Protein AF-A0A961V4S1-F1 (afdb_monomer_lite)

Foldseek 3Di:
DPDPDPPPVPDDDFDADPVPRDGPVVDDPPDDPPPPPPPPVPPPVPPVQDLVDPVSVPDFDQQDQRSVPPRHGNCVPVVVVD

Structure (mmCIF, N/CA/C/O backbone):
data_AF-A0A961V4S1-F1
#
_entry.id   AF-A0A961V4S1-F1
#
loop_
_atom_site.group_PDB
_atom_site.id
_atom_site.type_symbol
_atom_site.label_atom_id
_atom_site.label_alt_id
_atom_site.label_comp_id
_atom_site.label_asym_id
_atom_site.label_entity_id
_atom_site.label_seq_id
_atom_site.pdbx_PDB_ins_code
_atom_site.Cartn_x
_atom_site.Cartn_y
_atom_site.Cartn_z
_atom_site.occupancy
_atom_site.B_iso_or_equiv
_atom_site.auth_seq_id
_atom_site.auth_comp_id
_atom_site.auth_asym_id
_atom_site.auth_atom_id
_atom_site.pdbx_PDB_model_num
ATOM 1 N N . PRO A 1 1 ? 31.341 20.386 -33.003 1.00 52.72 1 PRO A N 1
ATOM 2 C CA . PRO A 1 1 ? 30.347 19.558 -33.725 1.00 52.72 1 PRO A CA 1
ATOM 3 C C . PRO A 1 1 ? 30.654 18.104 -33.379 1.00 52.72 1 PRO A C 1
ATOM 5 O O . PRO A 1 1 ? 31.788 17.691 -33.588 1.00 52.72 1 PRO A O 1
ATOM 8 N N . LEU A 1 2 ? 29.724 17.410 -32.724 1.00 56.00 2 LEU A N 1
ATOM 9 C CA . LEU A 1 2 ? 29.868 15.986 -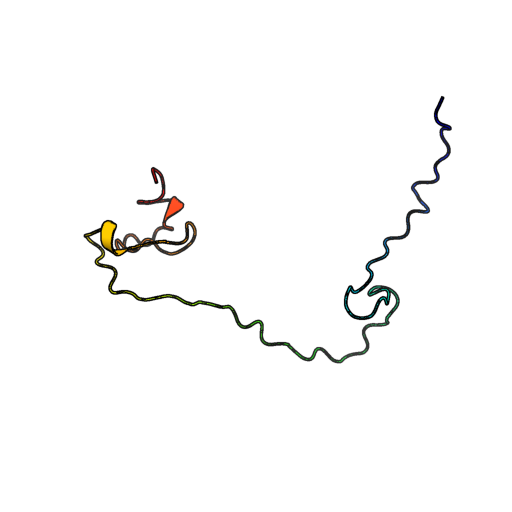32.411 1.00 56.00 2 LEU A CA 1
ATOM 10 C C . LEU A 1 2 ? 29.787 15.209 -33.738 1.00 56.00 2 LEU A C 1
ATOM 12 O O . LEU A 1 2 ? 28.956 15.567 -34.577 1.00 56.00 2 LEU A O 1
ATOM 16 N N . ALA A 1 3 ? 30.693 14.261 -33.973 1.00 64.19 3 ALA A N 1
ATOM 17 C CA . ALA A 1 3 ? 30.745 13.513 -35.229 1.00 64.19 3 ALA A CA 1
ATOM 18 C C . ALA A 1 3 ? 29.501 12.603 -35.374 1.00 64.19 3 ALA A C 1
ATOM 20 O O . ALA A 1 3 ? 29.027 12.084 -34.366 1.00 64.19 3 ALA A O 1
ATOM 21 N N . PRO A 1 4 ? 28.932 12.441 -36.583 1.00 60.31 4 PRO A N 1
ATOM 22 C CA . PRO A 1 4 ? 27.725 11.644 -36.834 1.00 60.31 4 PRO A CA 1
ATOM 23 C C . PRO A 1 4 ? 27.976 10.128 -36.988 1.00 60.31 4 PRO A C 1
ATOM 25 O O . PRO A 1 4 ? 27.190 9.452 -37.646 1.00 60.31 4 PRO A O 1
ATOM 28 N N . ASP A 1 5 ? 29.043 9.596 -36.392 1.00 63.03 5 ASP A N 1
ATOM 29 C CA . ASP A 1 5 ? 29.533 8.230 -36.627 1.00 63.03 5 ASP A CA 1
ATOM 30 C C . ASP A 1 5 ? 29.952 7.501 -35.335 1.00 63.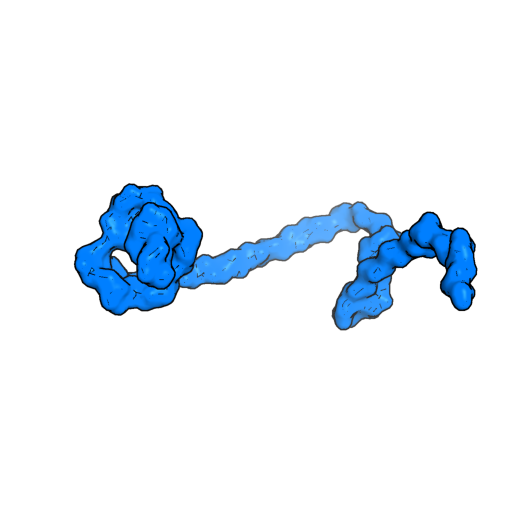03 5 ASP A C 1
ATOM 32 O O . ASP A 1 5 ? 30.773 6.587 -35.354 1.00 63.03 5 ASP A O 1
ATOM 36 N N . ASP A 1 6 ? 29.340 7.846 -34.197 1.00 62.22 6 ASP A N 1
ATOM 37 C CA . ASP A 1 6 ? 29.256 6.888 -33.092 1.00 62.22 6 ASP A CA 1
ATOM 38 C C . ASP A 1 6 ? 28.393 5.706 -33.579 1.00 62.22 6 ASP A C 1
ATOM 40 O O . ASP A 1 6 ? 27.170 5.806 -33.680 1.00 62.22 6 ASP A O 1
ATOM 44 N N . ASP A 1 7 ? 29.047 4.608 -33.966 1.00 63.47 7 ASP A N 1
ATOM 45 C CA . ASP A 1 7 ? 28.451 3.322 -34.342 1.00 63.47 7 ASP A CA 1
ATOM 46 C C . ASP A 1 7 ? 27.726 2.730 -33.116 1.00 63.47 7 ASP A C 1
ATOM 48 O O . ASP A 1 7 ? 28.225 1.857 -32.408 1.00 63.47 7 ASP A O 1
ATOM 52 N N . PHE A 1 8 ? 26.533 3.250 -32.817 1.00 58.19 8 PHE A N 1
ATOM 53 C CA . PHE A 1 8 ? 25.686 2.774 -31.717 1.00 58.19 8 PHE A CA 1
ATOM 54 C C . PHE A 1 8 ? 25.252 1.307 -31.901 1.00 58.19 8 PHE A C 1
ATOM 56 O O . PHE A 1 8 ? 24.803 0.682 -30.944 1.00 58.19 8 PHE A O 1
ATOM 63 N N . ASP A 1 9 ? 25.415 0.750 -33.105 1.00 64.75 9 ASP A N 1
ATOM 64 C CA . ASP A 1 9 ? 25.240 -0.672 -33.421 1.00 64.75 9 ASP A CA 1
ATOM 65 C C . ASP A 1 9 ? 26.339 -1.570 -32.812 1.00 64.75 9 ASP A C 1
ATOM 67 O O . ASP A 1 9 ? 26.130 -2.771 -32.667 1.00 64.75 9 ASP A O 1
ATOM 71 N N . ALA A 1 10 ? 27.486 -1.012 -32.405 1.00 68.19 10 ALA A N 1
ATOM 72 C CA . ALA A 1 10 ? 28.573 -1.740 -31.743 1.00 68.19 10 ALA A CA 1
ATOM 73 C C . ALA A 1 10 ? 28.509 -1.675 -30.201 1.00 68.19 10 ALA A C 1
ATOM 75 O O . ALA A 1 10 ? 29.493 -1.971 -29.520 1.00 68.19 10 ALA A O 1
ATOM 76 N N . LEU A 1 11 ? 27.372 -1.260 -29.632 1.00 76.25 11 LEU A N 1
ATOM 77 C CA . LEU A 1 11 ? 27.159 -1.275 -28.186 1.00 76.25 11 LEU A CA 1
ATOM 78 C C . LEU A 1 11 ? 26.889 -2.706 -27.706 1.00 76.25 11 LEU A C 1
ATOM 80 O O . LEU A 1 11 ? 25.826 -3.269 -27.951 1.00 76.25 11 LEU A O 1
ATOM 84 N N . GLU A 1 12 ? 27.855 -3.278 -26.993 1.00 73.81 12 GLU A N 1
ATOM 85 C CA . GLU A 1 12 ? 27.753 -4.607 -26.391 1.00 73.81 12 GLU A CA 1
ATOM 86 C C . GLU A 1 12 ? 27.231 -4.491 -24.945 1.00 73.81 12 GLU A C 1
ATOM 88 O O . GLU A 1 12 ? 27.771 -3.732 -24.136 1.00 73.81 12 GLU A O 1
ATOM 93 N N . GLU A 1 13 ? 26.146 -5.199 -24.610 1.00 77.50 13 GLU A N 1
ATOM 94 C CA . GLU A 1 13 ? 25.564 -5.182 -23.259 1.00 77.50 13 GLU A CA 1
ATOM 95 C C . GLU A 1 13 ? 26.378 -6.092 -22.328 1.00 77.50 13 GLU A C 1
ATOM 97 O O . GLU A 1 13 ? 26.343 -7.314 -22.432 1.00 77.50 13 GLU A O 1
ATOM 102 N N . THR A 1 14 ? 27.134 -5.491 -21.406 1.00 82.38 14 THR A N 1
ATOM 103 C CA . THR A 1 14 ? 27.955 -6.215 -20.426 1.00 82.38 14 THR A CA 1
ATOM 104 C C . THR A 1 14 ? 27.255 -6.258 -19.066 1.00 82.38 14 THR A C 1
ATOM 106 O O . THR A 1 14 ? 27.173 -5.243 -18.371 1.00 82.38 14 THR A O 1
ATOM 109 N N . HIS A 1 15 ? 26.759 -7.428 -18.659 1.00 86.69 15 HIS A N 1
ATOM 110 C CA . HIS A 1 15 ? 26.219 -7.660 -17.313 1.00 86.69 15 HIS A CA 1
ATOM 111 C C . HIS A 1 15 ? 27.271 -8.354 -16.446 1.00 86.69 15 HIS A C 1
ATOM 113 O O . HIS A 1 15 ? 27.447 -9.565 -16.533 1.00 86.69 15 HIS A O 1
ATOM 119 N N . VAL A 1 16 ? 28.000 -7.561 -15.656 1.00 87.69 16 VAL A N 1
ATOM 120 C CA . VAL A 1 16 ? 29.056 -8.045 -14.752 1.00 87.69 16 VAL A CA 1
ATOM 121 C C . VAL A 1 16 ? 28.458 -8.398 -13.389 1.00 87.69 16 VAL A C 1
ATOM 123 O O . VAL A 1 16 ? 27.874 -7.524 -12.738 1.00 87.69 16 VAL A O 1
ATOM 126 N N . ASP A 1 17 ? 28.659 -9.627 -12.912 1.00 82.38 17 ASP A N 1
ATOM 127 C CA . ASP A 1 17 ? 28.254 -10.023 -11.556 1.00 82.38 17 ASP A CA 1
ATOM 128 C C . ASP A 1 17 ? 29.129 -9.301 -10.495 1.00 82.38 17 ASP A C 1
ATOM 130 O O . ASP A 1 17 ? 30.363 -9.360 -10.553 1.00 82.38 17 ASP A O 1
ATOM 134 N N . PRO A 1 18 ? 28.540 -8.613 -9.493 1.00 81.06 18 PRO A N 1
ATOM 135 C CA . PRO A 1 18 ? 29.284 -7.855 -8.482 1.00 81.06 18 PRO A CA 1
ATOM 136 C C . PRO A 1 18 ? 30.077 -8.710 -7.477 1.00 81.06 18 PRO A C 1
ATOM 138 O O . PRO A 1 18 ? 30.877 -8.161 -6.715 1.00 81.06 18 PRO A O 1
ATOM 141 N N . LEU A 1 19 ? 29.836 -10.017 -7.413 1.00 84.19 19 LEU A N 1
ATOM 142 C CA . LEU A 1 19 ? 30.517 -10.949 -6.521 1.00 84.19 19 LEU A CA 1
ATOM 143 C C . LEU A 1 19 ? 31.728 -11.607 -7.190 1.00 84.19 19 LEU A C 1
ATOM 145 O O . LEU A 1 19 ? 32.714 -11.879 -6.501 1.00 84.19 19 LEU A O 1
ATOM 149 N N . THR A 1 20 ? 31.669 -11.851 -8.499 1.00 83.31 20 THR A N 1
ATOM 150 C CA . THR A 1 20 ? 32.681 -12.644 -9.214 1.00 83.31 20 THR A CA 1
ATOM 151 C C . THR A 1 20 ? 33.395 -11.889 -10.333 1.00 83.31 20 THR A C 1
ATOM 153 O O . THR A 1 20 ? 34.529 -12.231 -10.669 1.00 83.31 20 THR A O 1
ATOM 156 N N . GLY A 1 21 ? 32.802 -10.810 -10.852 1.00 83.69 21 GLY A N 1
ATOM 157 C CA . GLY A 1 21 ? 33.391 -9.981 -11.903 1.00 83.69 21 GLY A CA 1
ATOM 158 C C . GLY A 1 21 ? 33.332 -10.597 -13.303 1.00 83.69 21 GLY A C 1
ATOM 159 O O . GLY A 1 21 ? 33.992 -10.082 -14.204 1.00 83.69 21 GLY A O 1
ATOM 160 N N . GLU A 1 22 ? 32.576 -11.680 -13.487 1.00 82.94 22 GLU A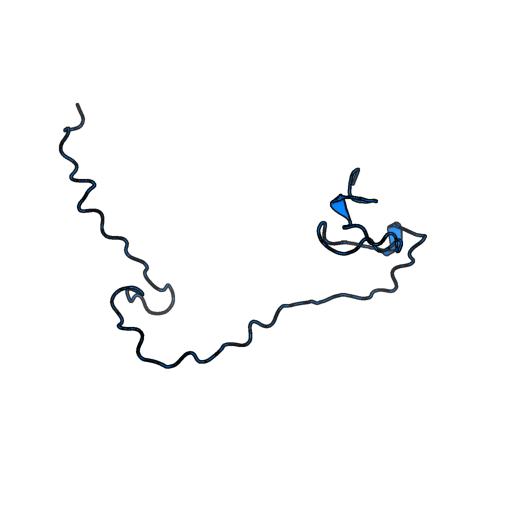 N 1
ATOM 161 C CA . GLU A 1 22 ? 32.373 -12.336 -14.781 1.00 82.94 22 GLU A CA 1
ATOM 162 C C . GLU A 1 22 ? 31.111 -11.829 -15.497 1.00 82.94 22 GLU A C 1
ATOM 164 O O . GLU A 1 22 ? 30.204 -11.277 -14.870 1.00 82.94 22 GLU A O 1
ATOM 169 N N . ASN A 1 23 ? 31.082 -11.972 -16.827 1.00 79.62 23 ASN A N 1
ATOM 170 C CA . ASN A 1 23 ? 29.982 -11.510 -17.673 1.00 79.62 23 ASN A CA 1
ATOM 171 C C . ASN A 1 23 ? 28.900 -12.593 -17.780 1.00 79.62 23 ASN A C 1
ATOM 173 O O . ASN A 1 23 ? 29.117 -13.616 -18.425 1.00 79.62 23 ASN A O 1
ATOM 177 N N . GLU A 1 24 ? 27.710 -12.334 -17.237 1.00 73.75 24 GLU A N 1
ATOM 178 C CA . GLU A 1 24 ? 26.609 -13.309 -17.134 1.00 73.75 24 GLU A CA 1
ATOM 179 C C . GLU A 1 24 ? 26.043 -13.786 -18.492 1.00 73.75 24 GLU A C 1
ATOM 181 O O . GLU A 1 24 ? 25.316 -14.776 -18.545 1.00 73.75 24 GLU A O 1
ATOM 186 N N . MET A 1 25 ? 26.344 -13.094 -19.600 1.00 71.94 25 MET A N 1
ATOM 187 C CA . MET A 1 25 ? 25.898 -13.477 -20.952 1.00 71.94 25 MET A CA 1
ATOM 188 C C . MET A 1 25 ? 26.865 -14.394 -21.711 1.00 71.94 25 MET A C 1
ATOM 190 O O . MET A 1 25 ? 26.470 -14.942 -22.740 1.00 71.94 25 MET A O 1
ATOM 194 N N . ASP A 1 26 ? 28.106 -14.555 -21.240 1.00 68.25 26 ASP A N 1
ATOM 195 C CA . ASP A 1 26 ? 29.126 -15.374 -21.918 1.00 68.25 26 ASP A CA 1
ATOM 196 C C . ASP A 1 26 ? 29.047 -16.861 -21.514 1.00 68.25 26 ASP A C 1
ATOM 198 O O . ASP A 1 26 ? 29.542 -17.731 -22.231 1.00 68.25 26 ASP A O 1
ATOM 202 N N . GLU A 1 27 ? 28.367 -17.188 -20.406 1.00 63.03 27 GLU A N 1
ATOM 203 C CA . GLU A 1 27 ? 28.171 -18.581 -19.998 1.00 63.03 27 GLU A CA 1
ATOM 204 C C . GLU A 1 27 ? 27.029 -19.265 -20.781 1.00 63.03 27 GLU A C 1
ATOM 206 O O . GLU A 1 27 ? 25.874 -18.817 -20.746 1.00 63.03 27 GLU A O 1
ATOM 211 N N . PRO A 1 28 ? 27.288 -20.409 -21.449 1.00 52.72 28 PRO A N 1
ATOM 212 C CA . PRO A 1 28 ? 26.216 -21.283 -21.892 1.00 52.72 28 PRO A CA 1
ATOM 213 C C . PRO A 1 28 ? 25.509 -21.810 -20.644 1.00 52.72 28 PRO A C 1
ATOM 215 O O . PRO A 1 28 ? 26.130 -22.399 -19.774 1.00 52.72 28 PRO A O 1
ATOM 218 N N . GLN A 1 29 ? 24.198 -21.605 -20.552 1.00 57.81 29 GLN A N 1
ATOM 219 C CA . GLN A 1 29 ? 23.384 -22.075 -19.433 1.00 57.81 29 GLN A CA 1
ATOM 220 C C . GLN A 1 29 ? 23.316 -23.614 -19.416 1.00 57.81 29 GLN A C 1
ATOM 222 O O . GLN A 1 29 ? 22.297 -24.208 -19.784 1.00 57.81 29 GLN A O 1
ATOM 227 N N . ASP A 1 30 ? 24.382 -24.297 -18.997 1.00 47.06 30 ASP A N 1
ATOM 228 C CA . ASP A 1 30 ? 24.340 -25.715 -18.682 1.00 47.06 30 ASP A CA 1
ATOM 229 C C . ASP A 1 30 ? 23.630 -25.935 -17.337 1.00 47.06 30 ASP A C 1
ATOM 231 O O . ASP A 1 30 ? 24.185 -26.070 -16.258 1.00 47.06 30 ASP A O 1
ATOM 235 N N . GLY A 1 31 ? 22.302 -25.995 -17.418 1.00 54.16 31 GLY A N 1
ATOM 236 C CA . GLY A 1 31 ? 21.584 -27.148 -16.878 1.00 54.16 31 GLY A CA 1
ATOM 237 C C . GLY A 1 31 ? 21.603 -27.419 -15.369 1.00 54.16 31 GLY A C 1
ATOM 238 O O . GLY A 1 31 ? 21.294 -28.547 -14.989 1.00 54.16 31 GLY A O 1
ATOM 239 N N . ALA A 1 32 ? 21.858 -26.449 -14.493 1.00 46.88 32 ALA A N 1
ATOM 240 C CA . ALA A 1 32 ? 21.647 -26.639 -13.055 1.00 46.88 32 ALA A CA 1
ATOM 241 C C . ALA A 1 32 ? 20.984 -25.424 -12.402 1.00 46.88 32 ALA A C 1
ATOM 243 O O . ALA A 1 32 ? 21.580 -24.696 -11.612 1.00 46.88 32 ALA A O 1
ATOM 244 N N . ALA A 1 33 ? 19.687 -25.255 -12.675 1.00 48.81 33 ALA A N 1
ATOM 245 C CA . ALA A 1 33 ? 18.803 -24.458 -11.837 1.00 48.81 33 ALA A CA 1
ATOM 246 C C . ALA A 1 33 ? 18.733 -25.081 -10.430 1.00 48.81 33 ALA A C 1
ATOM 248 O O . ALA A 1 33 ? 17.803 -25.817 -10.090 1.00 48.81 33 ALA A O 1
ATOM 249 N N . LEU A 1 34 ? 19.717 -24.775 -9.585 1.00 52.38 34 LEU A N 1
ATOM 250 C CA . LEU A 1 34 ? 19.548 -24.837 -8.144 1.00 52.38 34 LEU A CA 1
ATOM 251 C C . LEU A 1 34 ? 18.529 -23.756 -7.804 1.00 52.38 34 LEU A C 1
ATOM 253 O O . LEU A 1 34 ? 18.863 -22.588 -7.618 1.00 52.38 34 LEU A O 1
ATOM 257 N N . ALA A 1 35 ? 17.259 -24.159 -7.809 1.00 54.12 35 ALA A N 1
ATOM 258 C CA . ALA A 1 35 ? 16.134 -23.356 -7.381 1.00 54.12 35 ALA A CA 1
ATOM 259 C C . ALA A 1 35 ? 16.405 -22.858 -5.959 1.00 54.12 35 ALA A C 1
ATOM 261 O O . ALA A 1 35 ? 16.123 -23.536 -4.972 1.00 54.12 35 ALA A O 1
ATOM 262 N N . GLN A 1 36 ? 16.978 -21.663 -5.855 1.00 62.31 36 GLN A N 1
ATOM 263 C CA . GLN A 1 36 ? 17.028 -20.925 -4.611 1.00 62.31 36 GLN A CA 1
ATOM 264 C C . GLN A 1 36 ? 15.567 -20.670 -4.237 1.00 62.31 36 GLN A C 1
ATOM 266 O O . GLN A 1 36 ? 14.860 -20.000 -4.999 1.00 62.31 36 GLN A O 1
ATOM 271 N N . PRO A 1 37 ? 15.053 -21.204 -3.114 1.00 51.84 37 PRO A N 1
ATOM 272 C CA . PRO A 1 37 ? 13.732 -20.817 -2.678 1.00 51.84 37 PRO A CA 1
ATOM 273 C C . PRO A 1 37 ? 13.850 -19.344 -2.312 1.00 51.84 37 PRO A C 1
ATOM 275 O O . PRO A 1 37 ? 14.426 -19.004 -1.276 1.00 51.84 37 PRO A O 1
ATOM 278 N N . MET A 1 38 ? 13.337 -18.465 -3.176 1.00 56.78 38 MET A N 1
ATOM 279 C CA . MET A 1 38 ? 13.089 -17.078 -2.822 1.00 56.78 38 MET A CA 1
ATOM 280 C C . MET A 1 38 ? 12.253 -17.116 -1.548 1.00 56.78 38 MET A C 1
ATOM 282 O O . MET A 1 38 ? 11.050 -17.385 -1.574 1.00 56.78 38 MET A O 1
ATOM 286 N N . ARG A 1 39 ? 12.909 -16.913 -0.403 1.00 62.03 39 ARG A N 1
ATOM 287 C CA . ARG A 1 39 ? 12.245 -16.741 0.879 1.00 62.03 39 ARG A CA 1
ATOM 288 C C . ARG A 1 39 ? 11.548 -15.400 0.799 1.00 62.03 39 ARG A C 1
ATOM 290 O O . ARG A 1 39 ? 12.082 -14.377 1.214 1.00 62.03 39 ARG A O 1
ATOM 297 N N . GLY A 1 40 ? 10.346 -15.427 0.227 1.00 55.59 40 GLY A N 1
ATOM 298 C CA . GLY A 1 40 ? 9.382 -14.358 0.338 1.00 55.59 40 GLY A CA 1
ATOM 299 C C . GLY A 1 40 ? 9.256 -14.059 1.818 1.00 55.59 40 GLY A C 1
ATOM 300 O O . GLY A 1 40 ? 8.728 -14.862 2.587 1.00 55.59 40 GLY A O 1
ATOM 301 N N . ASN A 1 41 ? 9.819 -12.928 2.227 1.00 60.72 41 ASN A N 1
ATOM 302 C CA . ASN A 1 41 ? 9.797 -12.447 3.593 1.00 60.72 41 ASN A CA 1
ATOM 303 C C . ASN A 1 41 ? 8.385 -11.903 3.868 1.00 60.72 41 ASN A C 1
ATOM 305 O O . ASN A 1 41 ? 8.187 -10.722 4.138 1.00 60.72 41 ASN A O 1
ATOM 309 N N . GLY A 1 42 ? 7.387 -12.782 3.745 1.00 56.47 42 GLY A N 1
ATOM 310 C CA . GLY A 1 42 ? 5.996 -12.580 4.103 1.00 56.47 42 GLY A CA 1
ATOM 311 C C . GLY A 1 42 ? 5.883 -12.595 5.614 1.00 56.47 42 GLY A C 1
ATOM 312 O 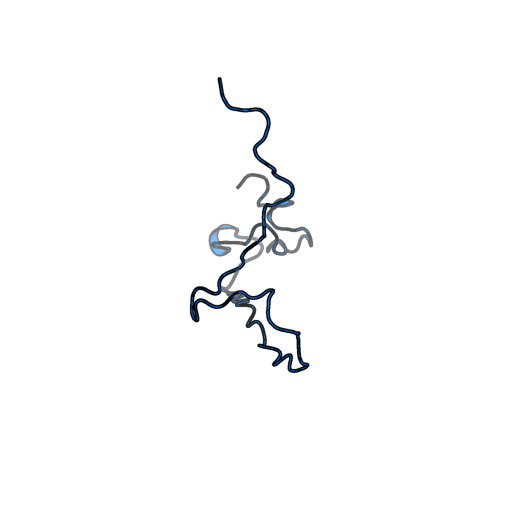O . GLY A 1 42 ? 5.267 -13.479 6.197 1.00 56.47 42 GLY A O 1
ATOM 313 N N . ARG A 1 43 ? 6.511 -11.614 6.265 1.00 57.47 43 ARG A N 1
ATOM 314 C CA . ARG A 1 43 ? 6.164 -11.248 7.632 1.00 57.47 43 ARG A CA 1
ATOM 315 C C . ARG A 1 43 ? 4.803 -10.565 7.558 1.00 57.47 43 ARG A C 1
ATOM 317 O O . ARG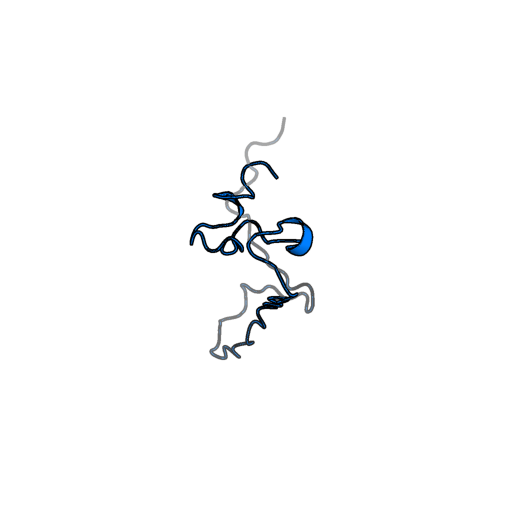 A 1 43 ? 4.704 -9.346 7.669 1.00 57.47 43 ARG A O 1
ATOM 324 N N . THR A 1 44 ? 3.750 -11.344 7.334 1.00 56.69 44 THR A N 1
ATOM 325 C CA . THR A 1 44 ? 2.401 -10.969 7.744 1.00 56.69 44 THR A CA 1
ATOM 326 C C . THR A 1 44 ? 2.454 -10.950 9.264 1.00 56.69 44 THR A C 1
ATOM 328 O O . THR A 1 44 ? 2.193 -11.944 9.932 1.00 56.69 44 THR A O 1
ATOM 331 N N . ALA A 1 45 ? 2.933 -9.835 9.815 1.00 57.19 45 ALA A N 1
ATOM 332 C CA . ALA A 1 45 ? 2.831 -9.563 11.229 1.00 57.19 45 ALA A CA 1
ATOM 333 C C . ALA A 1 45 ? 1.338 -9.420 11.514 1.00 57.19 45 ALA A C 1
ATOM 335 O O . ALA A 1 45 ? 0.767 -8.344 11.358 1.00 57.19 45 ALA A O 1
ATOM 336 N N . THR A 1 46 ? 0.696 -10.520 11.897 1.00 55.16 46 THR A N 1
ATOM 337 C CA . THR A 1 46 ? -0.606 -10.488 12.551 1.00 55.16 46 THR A CA 1
ATOM 338 C C . THR A 1 46 ? -0.363 -10.022 13.988 1.00 55.16 46 THR A C 1
ATOM 340 O O . THR A 1 46 ? -0.576 -10.751 14.955 1.00 55.16 46 THR A O 1
ATOM 343 N N . ALA A 1 47 ? 0.131 -8.786 14.133 1.00 60.59 47 ALA A N 1
ATOM 344 C CA . ALA A 1 47 ? -0.250 -8.001 15.294 1.00 60.59 47 ALA A CA 1
ATOM 345 C C . ALA A 1 47 ? -1.783 -8.040 15.348 1.00 60.59 47 ALA A C 1
ATOM 347 O O . ALA A 1 47 ? -2.433 -8.212 14.315 1.00 60.59 47 ALA A O 1
ATOM 348 N N . GLN A 1 48 ? -2.369 -7.994 16.533 1.00 67.38 48 GLN A N 1
ATOM 349 C CA . GLN A 1 48 ? -3.818 -8.049 16.668 1.00 67.38 48 GLN A CA 1
ATOM 350 C C . GLN A 1 48 ? -4.411 -6.769 16.065 1.00 67.38 48 GLN A C 1
ATOM 352 O O . GLN A 1 48 ? -4.463 -5.730 16.708 1.00 67.38 48 GLN A O 1
ATOM 357 N N . ILE A 1 49 ? -4.728 -6.844 14.775 1.00 75.31 49 ILE A N 1
ATOM 358 C CA . ILE A 1 49 ? -5.305 -5.786 13.960 1.00 75.31 49 ILE A CA 1
ATOM 359 C C . ILE A 1 49 ? -6.809 -5.913 14.161 1.00 75.31 49 ILE A C 1
ATOM 361 O O . ILE A 1 49 ? -7.409 -6.894 13.717 1.00 75.31 49 ILE A O 1
ATOM 365 N N . ASP A 1 50 ? -7.393 -4.946 14.852 1.00 83.56 50 ASP A N 1
ATOM 366 C CA . ASP A 1 50 ? -8.835 -4.837 15.012 1.00 83.56 50 ASP A CA 1
ATOM 367 C C . ASP A 1 50 ? -9.426 -4.219 13.731 1.00 83.56 50 ASP A C 1
ATOM 369 O O . ASP A 1 50 ? -9.056 -3.095 13.396 1.00 83.56 50 ASP A O 1
ATOM 373 N N . PRO A 1 51 ? -10.305 -4.907 12.979 1.00 84.06 51 PRO A N 1
ATOM 374 C CA . PRO A 1 51 ? -10.878 -4.408 11.724 1.00 84.06 51 PRO A CA 1
ATOM 375 C C . PRO A 1 51 ? -11.661 -3.095 11.829 1.00 84.06 51 PRO A C 1
ATOM 377 O O . PRO A 1 51 ? -11.866 -2.450 10.798 1.00 84.06 51 PRO A O 1
ATOM 380 N N . ASP A 1 52 ? -12.105 -2.722 13.026 1.00 83.44 52 ASP A N 1
ATOM 381 C CA . ASP A 1 52 ? -12.906 -1.531 13.290 1.00 83.44 52 ASP A CA 1
ATOM 382 C C . ASP A 1 52 ? -12.048 -0.365 13.822 1.00 83.44 52 ASP A C 1
ATOM 384 O O . ASP A 1 52 ? -12.449 0.795 13.702 1.00 83.44 52 ASP A O 1
ATOM 388 N N . ASP A 1 53 ? -10.834 -0.636 14.325 1.00 85.31 53 ASP A N 1
ATOM 389 C CA . ASP A 1 53 ? -9.889 0.385 14.798 1.00 85.31 53 ASP A CA 1
ATOM 390 C C . ASP A 1 53 ? -8.639 0.513 13.894 1.00 85.31 53 ASP A C 1
ATOM 392 O O . ASP A 1 53 ? -7.665 -0.238 14.055 1.00 85.31 53 ASP A O 1
ATOM 396 N N . PRO A 1 54 ? -8.587 1.517 12.988 1.00 84.69 54 PRO A N 1
ATOM 397 C CA . PRO A 1 54 ? -7.463 1.721 12.077 1.00 84.69 54 PRO A CA 1
ATOM 398 C C . PRO A 1 54 ? -6.142 2.078 12.764 1.00 84.69 54 PRO A C 1
ATOM 400 O O . PRO A 1 54 ? -5.083 1.939 12.146 1.00 84.69 54 PRO A O 1
ATOM 403 N N . SER A 1 55 ? -6.166 2.514 14.027 1.00 84.81 55 SER A N 1
ATOM 404 C CA . SER A 1 55 ? -4.943 2.813 14.778 1.00 84.81 55 SER A CA 1
ATOM 405 C C . SER A 1 55 ? -4.143 1.546 15.111 1.00 84.81 55 SER A C 1
ATOM 407 O O . SER A 1 55 ? -2.912 1.590 15.187 1.00 84.81 55 SER A O 1
ATOM 409 N N . THR A 1 56 ? -4.818 0.395 15.207 1.00 86.19 56 THR A N 1
ATOM 410 C CA . THR A 1 56 ? -4.200 -0.910 15.495 1.00 86.19 56 THR A CA 1
ATOM 411 C C . THR A 1 56 ? -3.511 -1.529 14.278 1.00 86.19 56 THR A C 1
ATOM 413 O O . THR A 1 56 ? -2.705 -2.450 14.410 1.00 86.19 56 THR A O 1
ATOM 416 N N . TRP A 1 57 ? -3.788 -1.018 13.073 1.00 85.12 57 TRP A N 1
ATOM 417 C CA . TRP A 1 57 ? -3.345 -1.639 11.824 1.00 85.12 57 TRP A CA 1
ATOM 418 C C . TRP A 1 57 ? -1.852 -1.442 11.537 1.00 85.12 57 TRP A C 1
ATOM 420 O O . TRP A 1 57 ? -1.261 -2.187 10.749 1.00 85.12 57 TRP A O 1
ATOM 430 N N . GLY A 1 58 ? -1.228 -0.437 12.158 1.00 85.44 58 GLY A N 1
ATOM 431 C CA . GLY A 1 58 ? 0.174 -0.098 11.938 1.00 85.44 58 GLY A CA 1
ATOM 432 C C . GLY A 1 58 ? 0.486 0.206 10.465 1.00 85.44 58 GLY A C 1
ATOM 433 O O . GLY A 1 58 ? -0.247 0.919 9.780 1.00 85.44 58 GLY A O 1
ATOM 434 N N . LYS A 1 59 ? 1.606 -0.325 9.954 1.00 85.25 59 LYS A N 1
ATOM 435 C CA . LYS A 1 59 ? 2.012 -0.155 8.546 1.00 85.25 59 LYS A CA 1
ATOM 436 C C . LYS A 1 59 ? 1.364 -1.215 7.653 1.00 85.25 59 LYS A C 1
ATOM 438 O O . LYS A 1 59 ? 1.969 -2.245 7.355 1.00 85.25 59 LYS A O 1
ATOM 443 N N . VAL A 1 60 ? 0.157 -0.924 7.169 1.00 87.75 60 VAL A N 1
ATOM 444 C CA . VAL A 1 60 ? -0.525 -1.747 6.159 1.00 87.75 60 VAL A CA 1
ATOM 445 C C . VAL A 1 60 ? 0.072 -1.495 4.774 1.00 87.75 60 VAL A C 1
ATOM 447 O O . VAL A 1 60 ? 0.127 -0.365 4.286 1.00 87.75 60 VAL A O 1
ATOM 450 N N . GLN A 1 61 ? 0.499 -2.563 4.101 1.00 90.69 61 GLN A N 1
ATOM 451 C CA . GLN A 1 61 ? 0.986 -2.484 2.724 1.00 90.69 61 GLN A CA 1
ATOM 452 C C . GLN A 1 61 ? -0.137 -2.043 1.772 1.00 90.69 61 GLN A C 1
ATOM 454 O O . GLN A 1 61 ? -1.214 -2.635 1.750 1.00 90.69 61 GLN A O 1
ATOM 459 N N . ARG A 1 62 ? 0.120 -1.055 0.902 1.00 92.81 62 ARG A N 1
ATOM 460 C CA . ARG A 1 62 ? -0.893 -0.481 -0.014 1.00 92.81 62 ARG A CA 1
ATOM 461 C C . ARG A 1 62 ? -1.591 -1.502 -0.923 1.00 92.81 62 ARG A C 1
ATOM 463 O O . ARG A 1 62 ? -2.752 -1.304 -1.277 1.00 92.81 62 ARG A O 1
ATOM 470 N N . ASN A 1 63 ? -0.917 -2.587 -1.299 1.00 94.25 63 ASN A N 1
ATOM 471 C CA . ASN A 1 63 ? -1.476 -3.631 -2.167 1.00 94.25 63 ASN A CA 1
ATOM 472 C C . ASN A 1 63 ? -2.075 -4.834 -1.414 1.00 94.25 63 ASN A C 1
ATOM 474 O O . ASN A 1 63 ? -2.702 -5.668 -2.066 1.00 94.25 63 ASN A O 1
ATOM 478 N N . ALA A 1 64 ? -1.899 -4.930 -0.092 1.00 92.12 64 ALA A N 1
ATOM 479 C CA . ALA A 1 64 ? -2.459 -6.010 0.721 1.00 92.12 64 ALA A CA 1
ATOM 480 C C . ALA A 1 64 ? -3.995 -5.907 0.813 1.00 92.12 64 ALA A C 1
ATOM 482 O O . ALA A 1 64 ? -4.542 -4.821 0.576 1.00 92.12 64 ALA A O 1
ATOM 483 N N . PRO A 1 65 ? -4.709 -7.004 1.137 1.00 93.00 65 PRO A N 1
ATOM 484 C CA . PRO A 1 65 ? -6.128 -6.933 1.477 1.00 93.00 65 PRO A CA 1
ATOM 485 C C . PRO A 1 65 ? -6.357 -5.943 2.624 1.00 93.00 65 PRO A C 1
ATOM 487 O O . PRO A 1 65 ? -5.568 -5.864 3.564 1.00 93.00 65 PRO A O 1
ATOM 490 N N . CYS A 1 66 ? -7.422 -5.152 2.520 1.00 93.00 66 CYS A N 1
ATOM 491 C CA . CYS A 1 66 ? -7.755 -4.158 3.527 1.00 93.00 66 CYS A CA 1
ATOM 492 C C . CYS A 1 66 ? -8.224 -4.860 4.815 1.00 93.00 66 CYS A C 1
ATOM 494 O O . CYS A 1 66 ? -9.140 -5.683 4.735 1.00 93.00 66 CYS A O 1
ATOM 496 N N . PRO A 1 67 ? -7.655 -4.521 5.986 1.00 90.75 67 PRO A N 1
ATOM 497 C CA . PRO A 1 67 ? -7.953 -5.194 7.255 1.00 90.75 67 PRO A CA 1
ATOM 498 C C . PRO A 1 67 ? -9.403 -5.035 7.735 1.00 90.75 67 PRO A C 1
ATOM 500 O O . PRO A 1 67 ? -9.878 -5.885 8.473 1.00 90.75 67 PRO A O 1
ATOM 503 N N . CYS A 1 68 ? -10.150 -4.046 7.233 1.00 90.44 68 CYS A N 1
ATOM 504 C CA . CYS A 1 68 ? -11.589 -3.878 7.494 1.00 90.44 68 CYS A CA 1
ATOM 505 C C . CYS A 1 68 ? -12.504 -4.972 6.889 1.00 90.44 68 CYS A C 1
ATOM 507 O O . CYS A 1 68 ? -13.719 -4.809 6.847 1.00 90.44 68 CYS A O 1
ATOM 509 N N . GLY A 1 69 ? -11.950 -6.032 6.290 1.00 88.06 69 GLY A N 1
ATOM 510 C CA . GLY A 1 69 ? -12.734 -7.141 5.728 1.00 88.06 69 GLY A CA 1
ATOM 511 C C . GLY A 1 69 ? -13.461 -6.846 4.408 1.00 88.06 69 GLY A C 1
ATOM 512 O O . GLY A 1 69 ? -14.174 -7.701 3.897 1.00 88.06 69 GLY A O 1
ATOM 513 N N . SER A 1 70 ? -13.256 -5.679 3.787 1.00 90.12 70 SER A N 1
ATOM 514 C CA . SER A 1 70 ? -13.971 -5.287 2.553 1.00 90.12 70 SER A CA 1
ATOM 515 C C . SER A 1 70 ? -13.616 -6.089 1.289 1.00 90.12 70 SER A C 1
ATOM 517 O O . SER A 1 70 ? -14.193 -5.844 0.229 1.00 90.12 70 SER A O 1
ATOM 519 N N . GLY A 1 71 ? -12.610 -6.970 1.346 1.00 90.62 71 GLY A N 1
ATOM 520 C CA . GLY A 1 71 ? -12.098 -7.725 0.192 1.00 90.62 71 GLY A CA 1
ATOM 521 C C . GLY A 1 71 ? -11.337 -6.886 -0.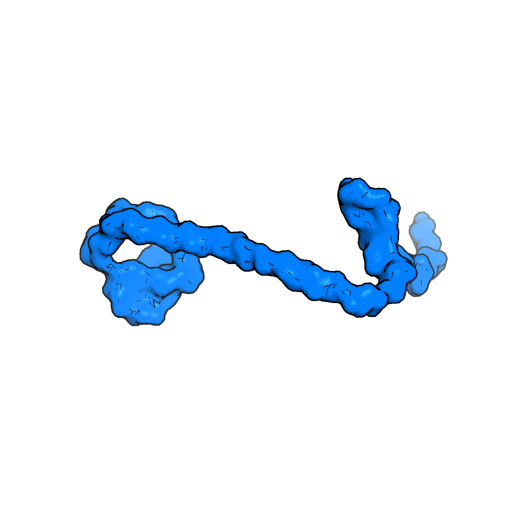849 1.00 90.62 71 GLY A C 1
ATOM 522 O O . GLY A 1 71 ? -10.805 -7.424 -1.819 1.00 90.62 71 GLY A O 1
ATOM 523 N N . LYS A 1 72 ? -11.242 -5.564 -0.664 1.00 93.62 72 LYS A N 1
ATOM 524 C CA . LYS A 1 72 ? -10.501 -4.644 -1.543 1.00 93.62 72 LYS A CA 1
ATOM 525 C C . LYS A 1 72 ? -9.046 -4.511 -1.083 1.00 93.62 72 LYS A C 1
ATOM 527 O O . LYS A 1 72 ? -8.739 -4.703 0.088 1.00 93.62 72 LYS A O 1
ATOM 532 N N . LYS A 1 73 ? -8.140 -4.116 -1.987 1.00 93.75 73 LYS A N 1
ATOM 533 C CA . LYS A 1 73 ? -6.759 -3.734 -1.618 1.00 93.75 73 LYS A CA 1
ATOM 534 C C . LYS A 1 73 ? -6.770 -2.473 -0.745 1.00 93.75 73 LYS A C 1
ATOM 536 O O . LYS A 1 73 ? -7.588 -1.588 -1.001 1.00 93.75 73 LYS A O 1
ATOM 541 N N . TYR A 1 74 ? -5.840 -2.343 0.206 1.00 94.00 74 TYR A N 1
ATOM 542 C CA . TYR A 1 74 ? -5.769 -1.202 1.131 1.00 94.00 74 TYR A CA 1
ATOM 543 C C . TYR A 1 74 ? -5.814 0.149 0.395 1.00 94.00 74 TYR A C 1
ATOM 545 O O . TYR A 1 74 ? -6.668 0.979 0.695 1.00 94.00 74 TYR A O 1
ATOM 553 N N . LYS A 1 75 ? -5.022 0.331 -0.672 1.00 94.38 75 LYS A N 1
ATOM 554 C CA . LYS A 1 75 ? -5.008 1.558 -1.502 1.00 94.38 75 LYS A CA 1
ATOM 555 C C . LYS A 1 75 ? -6.331 1.901 -2.204 1.00 94.38 75 LYS A C 1
ATOM 557 O O . LYS A 1 75 ? -6.500 3.019 -2.679 1.00 94.38 75 LYS A O 1
ATOM 562 N N . HIS A 1 76 ? -7.241 0.939 -2.339 1.00 95.44 76 HIS A N 1
ATOM 563 C CA . HIS A 1 76 ? -8.556 1.124 -2.960 1.00 95.44 76 HIS A CA 1
ATOM 564 C C . HIS A 1 76 ? -9.688 1.239 -1.929 1.00 95.44 76 HIS A C 1
ATOM 566 O O . HIS A 1 76 ? -10.852 1.346 -2.314 1.00 95.44 76 HIS A O 1
ATOM 572 N N . CYS A 1 77 ? -9.357 1.194 -0.641 1.00 93.81 77 CYS A N 1
ATOM 573 C CA . CYS A 1 77 ? -10.282 1.295 0.477 1.00 93.81 77 CYS A CA 1
ATOM 574 C C . CYS A 1 77 ? -9.777 2.401 1.422 1.00 93.81 77 CYS A C 1
ATOM 576 O O . CYS A 1 77 ? -9.603 3.534 0.977 1.00 93.81 77 CYS A O 1
ATOM 578 N N . HIS A 1 78 ? -9.485 2.087 2.683 1.00 90.88 78 HIS A N 1
ATOM 579 C CA . HIS A 1 78 ? -9.031 3.050 3.694 1.00 90.88 78 HIS A CA 1
ATOM 580 C C . HIS A 1 78 ? -7.674 3.712 3.385 1.00 90.88 78 HIS A C 1
ATOM 582 O O . HIS A 1 78 ? -7.411 4.818 3.839 1.00 90.88 78 HIS A O 1
ATOM 588 N N . GLY A 1 79 ? -6.840 3.104 2.538 1.00 90.44 79 GLY A N 1
ATOM 589 C CA . GLY A 1 79 ? -5.581 3.685 2.066 1.00 90.44 79 GLY A CA 1
ATOM 590 C C . GLY A 1 79 ? -5.717 4.672 0.900 1.00 90.44 79 GLY A C 1
ATOM 591 O O . GLY A 1 79 ? -4.697 5.076 0.345 1.00 90.44 79 GLY A O 1
ATOM 592 N N . ARG A 1 80 ? -6.938 5.024 0.462 1.00 88.25 80 ARG A N 1
ATOM 593 C CA . ARG A 1 80 ? -7.164 5.998 -0.626 1.00 88.25 80 ARG A CA 1
ATOM 594 C C . ARG A 1 80 ? -6.811 7.431 -0.205 1.00 88.25 80 ARG A C 1
ATOM 596 O O . ARG A 1 80 ? -6.333 8.189 -1.040 1.00 88.25 80 ARG A O 1
ATOM 603 N N . PHE A 1 81 ? -7.053 7.766 1.062 1.00 78.56 81 PHE A N 1
ATOM 604 C CA . PHE A 1 81 ? -6.865 9.109 1.630 1.00 78.56 81 PHE A CA 1
ATOM 605 C C . PHE A 1 81 ? -5.744 9.176 2.679 1.00 78.56 81 PHE A C 1
ATOM 607 O O . PHE A 1 81 ? -5.537 10.229 3.274 1.00 78.56 81 PHE A O 1
ATOM 614 N N . ALA A 1 82 ? -5.064 8.050 2.914 1.00 67.75 82 ALA A N 1
ATOM 615 C CA . ALA A 1 82 ? -3.901 7.936 3.790 1.00 67.75 82 ALA A CA 1
ATOM 616 C C . ALA A 1 82 ? -2.595 8.192 3.034 1.00 67.75 82 ALA A C 1
ATOM 618 O O . ALA A 1 82 ? -2.570 7.942 1.801 1.00 67.75 82 ALA A O 1
#

Sequence (82 aa):
PLAPDDDFDALEETHVDPLTGENEMDEPQDGAALAQPMRGNGRTATAQIDPDDPSTWGKVQRNAPCPCGSGKKYKHCHGRFA

Radius of gyration: 24.3 Å; chains: 1; bounding box: 47×47×54 Å

pLDDT: mean 74.68, std 14.92, range [46.88, 95.44]

Secondary structure (DSSP, 8-state):
---TT--GGG-----B-TTT--BTTTS---S-------------------TT-GGGG-S--TTSBPTTS-SSBGGGTGGG--